Protein AF-A0A357KMP8-F1 (afdb_monomer_lite)

Sequence (64 aa):
MQERQTAILNLIKYRAINLGFNEDMRLVGEAIAIRAFHAGASAHRAVTEGLLASDRLARISHED

Secondary structure (DSSP, 8-state):
-HHHHHHHHHHHHHHHHHTT--HHHHHHHHHHHHHHHHTT--HHHHHHHHHHHHHHHHHHHHH-

Radius of gyration: 11.26 Å; chains: 1; bounding box: 37×14×25 Å

Foldseek 3Di:
DVVLLVVLLVVLVVVCVVVVQDPVLSVQLSVQLVVCVVVVDDSVVSSVRSNVSSVVVVVVVVVD

pLDDT: mean 93.28, std 7.35, range [53.16, 98.25]

Structure (mmCIF, N/CA/C/O backbone):
data_AF-A0A357KMP8-F1
#
_entry.id   AF-A0A357KMP8-F1
#
loop_
_atom_site.group_PDB
_atom_site.id
_atom_site.type_symbol
_atom_site.label_atom_id
_atom_site.label_alt_id
_atom_site.label_comp_id
_atom_site.label_asym_id
_atom_site.label_entity_id
_atom_site.label_seq_id
_atom_site.pdbx_PDB_ins_code
_atom_site.Cartn_x
_atom_site.Cartn_y
_atom_site.Cartn_z
_atom_site.occupancy
_atom_site.B_iso_or_equiv
_atom_site.auth_seq_id
_atom_site.auth_comp_id
_atom_site.auth_asym_id
_atom_site.auth_atom_id
_atom_site.pdbx_PDB_model_num
ATOM 1 N N . MET A 1 1 ? 15.725 -5.024 -5.509 1.00 63.50 1 MET A N 1
ATOM 2 C CA . MET A 1 1 ? 14.252 -5.207 -5.465 1.00 63.50 1 MET A CA 1
ATOM 3 C C . MET A 1 1 ? 13.733 -5.165 -4.034 1.00 63.50 1 MET A C 1
ATOM 5 O O . MET A 1 1 ? 12.899 -4.318 -3.746 1.00 63.50 1 MET A O 1
ATOM 9 N N . GLN A 1 2 ? 14.285 -5.984 -3.134 1.00 84.56 2 GLN A N 1
ATOM 10 C CA . GLN A 1 2 ? 13.840 -6.102 -1.739 1.00 84.56 2 GLN A CA 1
ATOM 11 C C . GLN A 1 2 ? 13.865 -4.782 -0.942 1.00 84.56 2 GLN A C 1
ATOM 13 O O . GLN A 1 2 ? 12.871 -4.439 -0.321 1.00 84.56 2 GLN A O 1
ATOM 18 N N . GLU A 1 3 ? 14.928 -3.974 -1.029 1.00 88.06 3 GLU A N 1
ATOM 19 C CA . GLU A 1 3 ? 15.009 -2.692 -0.296 1.00 88.06 3 GLU A CA 1
ATOM 20 C C . GLU A 1 3 ? 13.910 -1.690 -0.683 1.00 88.06 3 GLU A C 1
ATOM 22 O O . GLU A 1 3 ? 13.325 -1.028 0.173 1.00 88.06 3 GLU A O 1
ATOM 27 N N . ARG A 1 4 ? 13.583 -1.604 -1.980 1.00 87.56 4 ARG A N 1
ATOM 28 C CA . ARG A 1 4 ? 12.512 -0.723 -2.471 1.00 87.56 4 ARG A CA 1
ATOM 29 C C . ARG A 1 4 ? 11.143 -1.208 -2.011 1.00 87.56 4 ARG A C 1
ATOM 31 O O . ARG A 1 4 ? 10.310 -0.395 -1.628 1.00 87.56 4 ARG A O 1
ATOM 38 N N . GLN A 1 5 ? 10.937 -2.522 -2.011 1.00 90.75 5 GLN A N 1
ATOM 39 C CA . GLN A 1 5 ? 9.731 -3.142 -1.477 1.00 90.75 5 GLN A CA 1
ATOM 40 C C . GLN A 1 5 ? 9.555 -2.819 0.013 1.00 90.75 5 GLN A C 1
ATOM 42 O O . GLN A 1 5 ? 8.486 -2.374 0.425 1.00 90.75 5 GLN A O 1
ATOM 47 N N . THR A 1 6 ? 10.619 -2.960 0.806 1.00 93.38 6 THR A N 1
ATOM 48 C CA . THR A 1 6 ? 10.617 -2.616 2.234 1.00 93.38 6 THR A CA 1
ATOM 49 C C . THR A 1 6 ? 10.292 -1.140 2.460 1.00 93.38 6 THR A C 1
ATOM 51 O O . THR A 1 6 ? 9.495 -0.816 3.337 1.00 93.38 6 THR A O 1
ATOM 54 N N . ALA A 1 7 ? 10.846 -0.235 1.649 1.00 92.75 7 ALA A N 1
ATOM 55 C CA . ALA A 1 7 ? 10.540 1.192 1.740 1.00 92.75 7 ALA A CA 1
ATOM 56 C C . ALA A 1 7 ? 9.061 1.504 1.438 1.00 92.75 7 ALA A C 1
ATOM 58 O O . ALA A 1 7 ? 8.452 2.303 2.148 1.00 92.75 7 ALA A O 1
ATOM 59 N N . ILE A 1 8 ? 8.472 0.849 0.430 1.00 94.56 8 ILE A N 1
ATOM 60 C CA . ILE A 1 8 ? 7.042 0.972 0.096 1.00 94.56 8 ILE A CA 1
ATOM 61 C C . ILE A 1 8 ? 6.179 0.530 1.282 1.00 94.56 8 ILE A C 1
ATOM 63 O O . ILE A 1 8 ? 5.308 1.281 1.720 1.00 94.56 8 ILE A O 1
ATOM 67 N N . LEU A 1 9 ? 6.453 -0.657 1.831 1.00 93.75 9 LEU A N 1
ATOM 68 C CA . LEU A 1 9 ? 5.700 -1.209 2.959 1.00 93.75 9 LEU A CA 1
ATOM 69 C C . LEU A 1 9 ? 5.807 -0.323 4.202 1.00 93.75 9 LEU A C 1
ATOM 71 O O . LEU A 1 9 ? 4.794 0.006 4.814 1.00 93.75 9 LEU A O 1
ATOM 75 N N . ASN A 1 10 ? 7.016 0.130 4.541 1.00 95.56 10 ASN A N 1
ATOM 76 C CA . ASN A 1 10 ? 7.231 1.014 5.685 1.00 95.56 10 ASN A CA 1
ATOM 77 C C . ASN A 1 10 ? 6.481 2.340 5.534 1.00 95.56 10 ASN A C 1
ATOM 79 O O . ASN A 1 10 ? 5.906 2.835 6.505 1.00 95.56 10 ASN A O 1
ATOM 83 N N . LEU A 1 11 ? 6.453 2.904 4.323 1.00 95.06 11 LEU A N 1
ATOM 84 C CA . LEU A 1 11 ? 5.736 4.146 4.066 1.00 95.06 11 LEU A CA 1
ATOM 85 C C . LEU A 1 11 ? 4.220 3.962 4.194 1.00 95.06 11 LEU A C 1
ATOM 87 O O . LEU A 1 11 ? 3.566 4.791 4.823 1.00 95.06 11 LEU A O 1
ATOM 91 N N . ILE A 1 12 ? 3.661 2.874 3.659 1.00 94.38 12 ILE A N 1
ATOM 92 C CA . ILE A 1 12 ? 2.230 2.565 3.801 1.00 94.38 12 ILE A CA 1
ATOM 93 C C . ILE A 1 12 ? 1.880 2.347 5.264 1.00 94.38 12 ILE A C 1
ATOM 95 O O . ILE A 1 12 ? 0.947 2.973 5.753 1.00 94.38 12 ILE A O 1
ATOM 99 N N . LYS A 1 13 ? 2.665 1.541 5.984 1.00 93.38 13 LYS A N 1
ATOM 100 C CA . LYS A 1 13 ? 2.470 1.291 7.412 1.00 93.38 13 LYS A CA 1
ATOM 101 C C . LYS A 1 13 ? 2.455 2.591 8.216 1.00 93.38 13 LYS A C 1
ATOM 103 O O . LYS A 1 13 ? 1.520 2.819 8.977 1.00 93.38 13 LYS A O 1
ATOM 108 N N . TYR A 1 14 ? 3.444 3.463 8.015 1.00 95.19 14 TYR A N 1
ATOM 109 C CA . TYR A 1 14 ? 3.508 4.766 8.684 1.00 95.19 14 TYR A CA 1
ATOM 110 C C . TYR A 1 14 ? 2.277 5.633 8.379 1.00 95.19 14 TYR A C 1
ATOM 112 O O . TYR 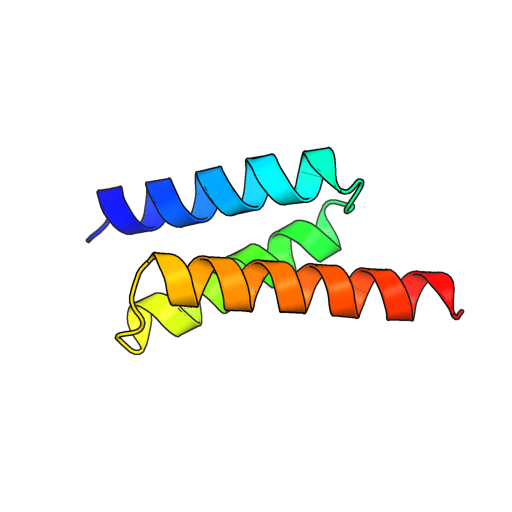A 1 14 ? 1.675 6.217 9.279 1.00 95.19 14 TYR A O 1
ATOM 120 N N . ARG A 1 15 ? 1.872 5.703 7.107 1.00 94.62 15 ARG A N 1
ATOM 121 C CA . ARG A 1 15 ? 0.741 6.532 6.673 1.00 94.62 15 ARG A CA 1
ATOM 122 C C . ARG A 1 15 ? -0.606 5.983 7.137 1.00 94.62 15 ARG A C 1
ATOM 124 O O . ARG A 1 15 ? -1.430 6.774 7.574 1.00 94.62 15 ARG A O 1
ATOM 131 N N . ALA A 1 16 ? -0.808 4.671 7.083 1.00 91.44 16 ALA A N 1
ATOM 132 C CA . ALA A 1 16 ? -2.026 4.004 7.532 1.00 91.44 16 ALA A CA 1
ATOM 133 C C . ALA A 1 16 ? -2.270 4.226 9.032 1.00 91.44 16 ALA A C 1
ATOM 135 O O . ALA A 1 16 ? -3.378 4.582 9.420 1.00 91.44 16 ALA A O 1
ATOM 136 N N . ILE A 1 17 ? -1.218 4.126 9.856 1.00 91.56 17 ILE A N 1
ATOM 137 C CA . ILE A 1 17 ? -1.294 4.419 11.296 1.00 91.56 17 ILE A CA 1
ATOM 138 C C . ILE A 1 17 ? -1.721 5.872 11.536 1.00 91.56 17 ILE A C 1
ATOM 140 O O . ILE A 1 17 ? -2.637 6.122 12.313 1.00 91.56 17 ILE A O 1
ATOM 144 N N . ASN A 1 18 ? -1.109 6.832 10.836 1.00 94.00 18 ASN A N 1
ATOM 145 C CA . ASN A 1 18 ? -1.452 8.252 10.988 1.00 94.00 18 ASN A CA 1
ATOM 146 C C . ASN A 1 18 ? -2.876 8.594 10.525 1.00 94.00 18 ASN A C 1
ATOM 148 O O . ASN A 1 18 ? -3.426 9.606 10.948 1.00 94.00 18 ASN A O 1
ATOM 152 N N . LEU A 1 19 ? -3.454 7.780 9.642 1.00 91.19 19 LEU A N 1
ATOM 153 C CA . LEU A 1 19 ? -4.828 7.927 9.163 1.00 91.19 19 LEU A CA 1
ATOM 154 C C . LEU A 1 19 ? -5.844 7.176 10.038 1.00 91.19 19 LEU A C 1
ATOM 156 O O . LEU A 1 19 ? -7.037 7.255 9.770 1.00 91.19 19 LEU A O 1
ATOM 160 N N . GLY A 1 20 ? -5.394 6.462 11.076 1.00 92.94 20 GLY A N 1
ATOM 161 C CA . GLY A 1 20 ? -6.268 5.690 11.961 1.00 92.94 20 GLY A CA 1
ATOM 162 C C . GLY A 1 20 ? -6.792 4.392 11.343 1.00 92.94 20 GLY A C 1
ATOM 163 O O . GLY A 1 20 ? -7.758 3.826 11.847 1.00 92.94 20 GLY A O 1
ATOM 164 N N . PHE A 1 21 ? -6.173 3.905 10.264 1.00 94.81 21 PHE A N 1
ATOM 165 C CA . PHE A 1 21 ? -6.551 2.632 9.657 1.00 94.81 21 PHE A CA 1
ATOM 166 C C . PHE A 1 21 ? -6.218 1.470 10.592 1.00 94.81 21 PHE A C 1
ATOM 168 O O . PHE A 1 21 ? -5.120 1.398 11.153 1.00 94.81 21 PHE A O 1
ATOM 175 N N . ASN A 1 22 ? -7.163 0.540 10.730 1.00 94.31 22 ASN A N 1
ATOM 176 C CA . ASN A 1 22 ? -6.937 -0.687 11.482 1.00 94.31 22 ASN A CA 1
ATOM 177 C C . ASN A 1 22 ? -5.995 -1.647 10.726 1.00 94.31 22 ASN A C 1
ATOM 179 O O . ASN A 1 22 ? -5.542 -1.375 9.606 1.00 94.31 22 ASN A O 1
ATOM 183 N N . GLU A 1 23 ? -5.661 -2.772 11.359 1.00 95.00 23 GLU A N 1
ATOM 184 C CA . GLU A 1 23 ? -4.713 -3.735 10.798 1.00 95.00 23 GLU A CA 1
ATOM 185 C C . GLU A 1 23 ? -5.162 -4.297 9.443 1.00 95.00 23 GLU A C 1
ATOM 187 O O . GLU A 1 23 ? -4.353 -4.328 8.516 1.00 95.00 23 GLU A O 1
ATOM 192 N N . ASP A 1 24 ? -6.439 -4.642 9.287 1.00 95.06 24 ASP A N 1
ATOM 193 C CA . ASP A 1 24 ? -6.964 -5.209 8.041 1.00 95.06 24 ASP A CA 1
ATOM 194 C C . ASP A 1 24 ? -6.869 -4.210 6.880 1.00 95.06 24 ASP A C 1
ATOM 196 O O . ASP A 1 24 ? -6.382 -4.537 5.795 1.00 95.06 24 ASP A O 1
ATOM 200 N N . MET A 1 25 ? -7.244 -2.952 7.123 1.00 96.38 25 MET A N 1
ATOM 201 C CA . MET A 1 25 ? -7.126 -1.865 6.144 1.00 96.38 25 MET A CA 1
ATOM 202 C C . MET A 1 25 ? -5.675 -1.637 5.724 1.00 96.38 25 MET A C 1
ATOM 204 O O . MET A 1 25 ? -5.391 -1.460 4.534 1.00 96.38 25 MET A O 1
ATOM 208 N N . ARG A 1 26 ? -4.738 -1.678 6.678 1.00 96.25 26 ARG A N 1
ATOM 209 C CA . ARG A 1 26 ? -3.301 -1.582 6.393 1.00 96.25 26 ARG A CA 1
ATOM 210 C C . ARG A 1 26 ? -2.829 -2.758 5.534 1.00 96.25 26 ARG A C 1
ATOM 212 O O . ARG A 1 26 ? -2.159 -2.526 4.528 1.00 96.25 26 ARG A O 1
ATOM 219 N N . LEU A 1 27 ? -3.183 -3.992 5.896 1.00 96.75 27 LEU A N 1
ATOM 220 C CA . LEU A 1 27 ? -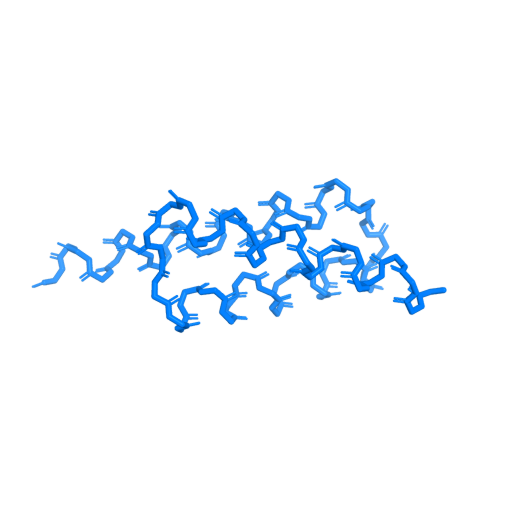2.764 -5.202 5.179 1.00 96.75 27 LEU A CA 1
ATOM 221 C C . LEU A 1 27 ? -3.276 -5.223 3.734 1.00 96.75 27 LEU A C 1
ATOM 223 O O . LEU A 1 27 ? -2.531 -5.587 2.821 1.00 96.75 27 LEU A O 1
ATOM 227 N N . VAL A 1 28 ? -4.508 -4.763 3.498 1.00 96.94 28 VAL A N 1
ATOM 228 C CA . VAL A 1 28 ? -5.044 -4.598 2.139 1.00 96.94 28 VAL A CA 1
ATOM 229 C C . VAL A 1 28 ? -4.207 -3.601 1.333 1.00 96.94 28 VAL A C 1
ATOM 231 O O . VAL A 1 28 ? -3.823 -3.897 0.199 1.00 96.94 28 VAL A O 1
ATOM 234 N N . GLY A 1 29 ? -3.868 -2.447 1.912 1.00 97.56 29 GLY A N 1
ATOM 235 C CA . GLY A 1 29 ? -3.037 -1.447 1.238 1.00 97.56 29 GLY A CA 1
ATOM 236 C C . GLY A 1 29 ? -1.633 -1.953 0.910 1.00 97.56 29 GLY A C 1
ATOM 237 O O . GLY A 1 29 ? -1.140 -1.745 -0.201 1.00 97.56 29 GLY A O 1
ATOM 238 N N . GLU A 1 30 ? -1.009 -2.676 1.840 1.00 97.75 30 GLU A N 1
ATOM 239 C CA . GLU A 1 30 ? 0.287 -3.326 1.628 1.00 97.75 30 GLU A CA 1
ATOM 240 C C . GLU A 1 30 ? 0.224 -4.319 0.459 1.00 97.75 30 GLU A C 1
ATOM 242 O O . GLU A 1 30 ? 1.030 -4.227 -0.470 1.00 97.75 30 GLU A O 1
ATOM 247 N N . ALA A 1 31 ? -0.768 -5.213 0.440 1.00 97.69 31 ALA A N 1
ATOM 248 C CA . ALA A 1 31 ? -0.920 -6.211 -0.617 1.00 97.69 31 ALA A CA 1
ATOM 249 C C 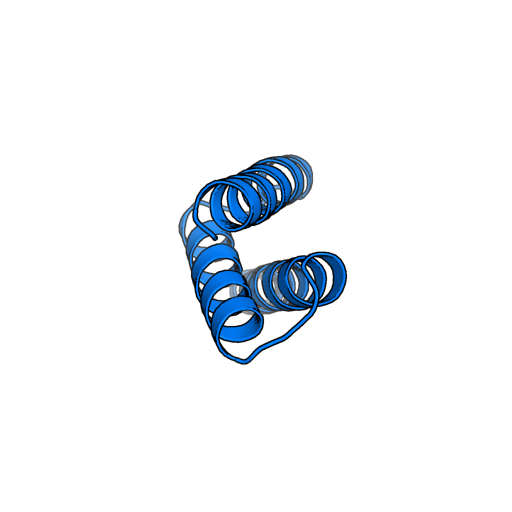. ALA A 1 31 ? -1.106 -5.579 -2.010 1.00 97.69 31 ALA A C 1
ATOM 251 O O . ALA A 1 31 ? -0.468 -6.000 -2.982 1.00 97.69 31 ALA A O 1
ATOM 252 N N . ILE A 1 32 ? -1.946 -4.543 -2.114 1.00 98.25 32 ILE A N 1
ATOM 253 C CA . ILE A 1 32 ? -2.198 -3.834 -3.376 1.00 98.25 32 ILE A CA 1
ATOM 254 C C . ILE A 1 32 ? -0.935 -3.128 -3.871 1.00 98.25 32 ILE A C 1
ATOM 256 O O . ILE A 1 32 ? -0.593 -3.247 -5.050 1.00 98.25 32 ILE A O 1
ATOM 260 N N . ALA A 1 33 ? -0.203 -2.457 -2.981 1.00 97.56 33 ALA A N 1
ATOM 261 C CA . ALA A 1 33 ? 1.028 -1.772 -3.347 1.00 97.56 33 ALA A CA 1
ATOM 262 C C . ALA A 1 33 ? 2.120 -2.732 -3.827 1.00 97.56 33 ALA A C 1
ATOM 264 O O . ALA A 1 33 ? 2.775 -2.460 -4.836 1.00 97.56 33 ALA A O 1
ATOM 265 N N . ILE A 1 34 ? 2.300 -3.876 -3.155 1.00 97.06 34 ILE A N 1
ATOM 266 C CA . ILE A 1 34 ? 3.268 -4.889 -3.597 1.00 97.06 34 ILE A CA 1
ATOM 267 C C . ILE A 1 34 ? 2.903 -5.427 -4.974 1.00 97.06 34 ILE A C 1
ATOM 269 O O . ILE A 1 34 ? 3.769 -5.524 -5.847 1.00 97.06 34 ILE A O 1
ATOM 273 N N . ARG A 1 35 ? 1.619 -5.717 -5.202 1.00 97.56 35 ARG A N 1
ATOM 274 C CA . ARG A 1 35 ? 1.144 -6.175 -6.508 1.00 97.56 35 ARG A CA 1
ATOM 275 C C . ARG A 1 35 ? 1.411 -5.138 -7.601 1.00 97.56 35 ARG A C 1
ATOM 277 O O . ARG A 1 35 ? 1.923 -5.502 -8.655 1.00 97.56 35 ARG A O 1
ATOM 284 N N . ALA A 1 36 ? 1.112 -3.863 -7.350 1.00 97.12 36 ALA A N 1
ATOM 285 C CA . ALA A 1 36 ? 1.365 -2.779 -8.298 1.00 97.12 36 ALA A CA 1
ATOM 286 C C . ALA A 1 36 ? 2.863 -2.635 -8.614 1.00 97.12 36 ALA A C 1
ATOM 288 O O . ALA A 1 36 ? 3.249 -2.531 -9.779 1.00 97.12 36 ALA A O 1
ATOM 289 N N . PHE A 1 37 ? 3.722 -2.691 -7.592 1.00 96.62 37 PHE A N 1
ATOM 290 C CA . PHE A 1 37 ? 5.172 -2.614 -7.768 1.00 96.62 37 PHE A CA 1
ATOM 291 C C . PHE A 1 37 ? 5.719 -3.790 -8.592 1.00 96.62 37 PHE A C 1
ATOM 293 O O . PHE A 1 37 ? 6.512 -3.584 -9.509 1.00 96.62 37 PHE A O 1
ATOM 300 N N . HIS A 1 38 ? 5.253 -5.016 -8.332 1.00 96.00 38 HIS A N 1
ATOM 301 C CA . HIS A 1 38 ? 5.619 -6.193 -9.130 1.00 96.00 38 HIS A CA 1
ATOM 302 C C . HIS A 1 38 ? 5.101 -6.129 -10.572 1.00 96.00 38 HIS A C 1
ATOM 304 O O . HIS A 1 38 ? 5.754 -6.650 -11.471 1.00 96.00 38 HIS A O 1
ATOM 310 N N . ALA A 1 39 ? 3.982 -5.444 -10.811 1.00 97.06 39 ALA A N 1
ATOM 311 C CA . ALA A 1 39 ? 3.477 -5.157 -12.152 1.00 97.06 39 ALA A CA 1
ATOM 312 C C . ALA A 1 39 ? 4.258 -4.041 -12.882 1.00 97.06 39 ALA A C 1
ATOM 314 O O . ALA A 1 39 ? 3.888 -3.656 -13.989 1.00 97.06 39 ALA A O 1
ATOM 315 N N . GLY A 1 40 ? 5.331 -3.510 -12.283 1.00 96.44 40 GLY A N 1
ATOM 316 C CA . GLY A 1 40 ? 6.195 -2.493 -12.885 1.00 96.44 40 GLY A CA 1
ATOM 317 C C . GLY A 1 40 ? 5.812 -1.048 -12.556 1.00 96.44 40 GLY A C 1
ATOM 318 O O . GLY A 1 40 ? 6.384 -0.125 -13.136 1.00 96.44 40 GLY A O 1
ATOM 319 N N . ALA A 1 41 ? 4.875 -0.813 -11.630 1.00 96.38 41 ALA A N 1
ATOM 320 C CA . ALA A 1 41 ? 4.579 0.540 -11.168 1.00 96.38 41 ALA A CA 1
ATOM 321 C C . ALA A 1 41 ? 5.788 1.163 -10.448 1.00 96.38 41 ALA A C 1
ATOM 323 O O . ALA A 1 41 ? 6.565 0.487 -9.771 1.00 96.38 41 ALA A O 1
ATOM 324 N N . SER A 1 42 ? 5.926 2.490 -10.541 1.00 95.75 42 SER A N 1
AT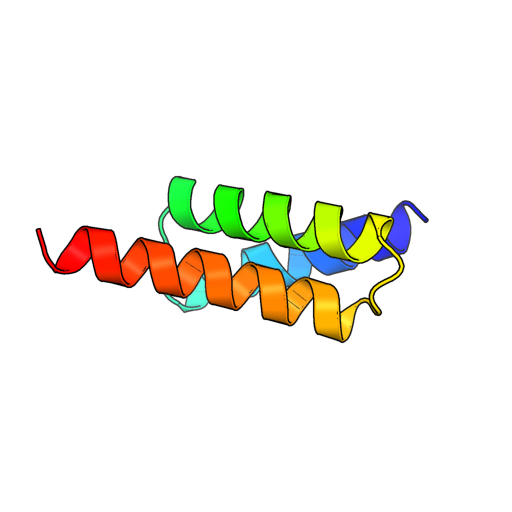OM 325 C CA . SER A 1 42 ? 6.904 3.217 -9.728 1.00 95.75 42 SER A CA 1
ATOM 326 C C . SER A 1 42 ? 6.572 3.089 -8.237 1.00 95.75 42 SER A C 1
ATOM 328 O O . SER A 1 42 ? 5.413 2.903 -7.865 1.00 95.75 42 SER A O 1
ATOM 330 N N . ALA A 1 43 ? 7.571 3.246 -7.362 1.00 92.88 43 ALA A N 1
ATOM 331 C CA . ALA A 1 43 ? 7.358 3.165 -5.913 1.00 92.88 43 ALA A CA 1
ATOM 332 C C . ALA A 1 43 ? 6.299 4.169 -5.418 1.00 92.88 43 ALA A C 1
ATOM 334 O O . ALA A 1 43 ? 5.453 3.817 -4.603 1.00 92.88 43 ALA A O 1
ATOM 335 N N . HIS A 1 44 ? 6.298 5.393 -5.960 1.00 95.19 44 HIS A N 1
ATOM 336 C CA . HIS A 1 44 ? 5.281 6.399 -5.648 1.00 95.19 44 HIS A CA 1
ATOM 337 C C . HIS A 1 44 ? 3.875 5.929 -6.041 1.00 95.19 44 HIS A C 1
ATOM 339 O O . HIS A 1 44 ? 2.963 5.974 -5.220 1.00 95.19 44 HIS A O 1
ATOM 345 N N . ARG A 1 45 ? 3.707 5.427 -7.273 1.00 96.81 45 ARG A N 1
ATOM 346 C CA . ARG A 1 45 ? 2.415 4.928 -7.757 1.00 96.81 45 ARG A CA 1
ATOM 347 C C . ARG A 1 45 ? 1.926 3.737 -6.932 1.00 96.81 45 ARG A C 1
ATOM 349 O O . ARG A 1 45 ? 0.770 3.731 -6.532 1.00 96.81 45 ARG A O 1
ATOM 356 N N . ALA A 1 46 ? 2.807 2.785 -6.630 1.00 97.19 46 ALA A N 1
ATOM 357 C CA . ALA A 1 46 ? 2.488 1.629 -5.796 1.00 97.19 46 ALA A CA 1
ATOM 358 C C . ALA A 1 46 ? 1.986 2.038 -4.399 1.00 97.19 46 ALA A C 1
ATOM 360 O O . ALA A 1 46 ? 0.961 1.538 -3.945 1.00 97.19 46 ALA A O 1
ATOM 361 N N . VAL A 1 47 ? 2.660 2.988 -3.740 1.00 96.38 47 VAL A N 1
ATOM 362 C CA . VAL A 1 47 ? 2.236 3.517 -2.430 1.00 96.38 47 VAL A CA 1
ATOM 363 C C . VAL A 1 47 ? 0.877 4.208 -2.519 1.00 96.38 47 VAL A C 1
ATOM 365 O O . VAL A 1 47 ? 0.019 3.964 -1.673 1.00 96.38 47 VAL A O 1
ATOM 368 N N . THR A 1 48 ? 0.660 5.045 -3.537 1.00 97.12 48 THR A N 1
ATOM 369 C CA . THR A 1 48 ? -0.625 5.728 -3.740 1.00 97.12 48 THR A CA 1
ATOM 370 C C . THR A 1 48 ? -1.762 4.729 -3.946 1.00 97.12 48 THR A C 1
ATOM 372 O O . THR A 1 48 ? -2.801 4.856 -3.304 1.00 97.12 48 THR A O 1
ATOM 375 N N . GLU A 1 49 ? -1.568 3.708 -4.785 1.00 97.94 49 GLU A N 1
ATOM 376 C CA . GLU A 1 49 ? -2.576 2.662 -5.006 1.00 97.94 49 GLU A CA 1
ATOM 377 C C . GLU A 1 49 ? -2.884 1.880 -3.719 1.00 97.94 49 GLU A C 1
ATOM 379 O O . GLU A 1 49 ? -4.051 1.619 -3.429 1.00 97.94 49 GLU A O 1
ATOM 384 N N . GLY A 1 50 ? -1.864 1.571 -2.909 1.00 97.62 50 GLY A N 1
ATOM 385 C CA . GLY A 1 50 ? -2.047 0.930 -1.606 1.00 97.62 50 GLY A CA 1
ATOM 386 C C . GLY A 1 50 ? -2.869 1.774 -0.630 1.00 97.62 50 GLY A C 1
ATOM 387 O O . GLY A 1 50 ? -3.844 1.289 -0.063 1.00 97.62 50 GLY A O 1
ATOM 388 N N . LEU A 1 51 ? -2.528 3.056 -0.470 1.00 97.50 51 LEU A N 1
ATOM 389 C CA . LEU A 1 51 ? -3.247 3.947 0.448 1.00 97.50 51 LEU A CA 1
ATOM 390 C C . LEU A 1 51 ? -4.697 4.194 0.022 1.00 97.50 51 LEU A C 1
ATOM 392 O O . LEU A 1 51 ? -5.574 4.251 0.879 1.00 97.50 51 LEU A O 1
ATOM 396 N N . LEU A 1 52 ? -4.962 4.296 -1.283 1.00 97.25 52 LEU A N 1
ATOM 397 C CA . LEU A 1 52 ? -6.327 4.411 -1.802 1.00 97.25 52 LEU A CA 1
ATOM 398 C C . LEU A 1 52 ? -7.158 3.155 -1.518 1.00 97.25 52 LEU A C 1
ATOM 400 O O . LEU A 1 52 ? -8.348 3.264 -1.233 1.00 97.25 52 LEU A O 1
ATOM 404 N N . ALA A 1 53 ? -6.551 1.967 -1.583 1.00 97.06 53 ALA A N 1
ATOM 405 C CA . ALA A 1 53 ? -7.240 0.727 -1.243 1.00 97.06 53 ALA A CA 1
ATOM 406 C C . ALA A 1 53 ? -7.592 0.659 0.252 1.00 97.06 53 ALA A C 1
ATOM 408 O O . ALA A 1 53 ? -8.717 0.294 0.588 1.00 97.06 53 ALA A O 1
ATOM 409 N N . SER A 1 54 ? -6.669 1.065 1.132 1.00 96.44 54 SER A N 1
ATOM 410 C CA . SER A 1 54 ? -6.931 1.172 2.572 1.00 96.44 54 SER A CA 1
ATOM 411 C C . SER A 1 54 ? -8.040 2.178 2.883 1.00 96.44 54 SER A C 1
ATOM 413 O O . SER A 1 54 ? -8.968 1.842 3.611 1.00 96.44 54 SER A O 1
ATOM 415 N N . ASP A 1 55 ? -7.987 3.376 2.288 1.00 96.06 55 ASP A N 1
ATOM 416 C CA . ASP A 1 55 ? -9.017 4.412 2.459 1.00 96.06 55 ASP A CA 1
ATOM 417 C C . ASP A 1 55 ? -10.390 3.925 1.987 1.00 96.06 55 ASP A C 1
ATOM 419 O O . ASP A 1 55 ? -11.402 4.121 2.657 1.00 96.06 55 ASP A O 1
ATOM 423 N N . ARG A 1 56 ? -10.431 3.221 0.851 1.00 95.94 56 ARG A N 1
ATOM 424 C CA . ARG A 1 56 ? -11.675 2.651 0.335 1.00 95.94 56 ARG A CA 1
ATOM 425 C C . ARG A 1 56 ? -12.272 1.617 1.289 1.00 95.94 56 ARG A C 1
ATOM 427 O O . ARG A 1 56 ? -13.485 1.619 1.470 1.00 95.94 56 ARG A O 1
ATOM 434 N N . LEU A 1 57 ? -11.447 0.761 1.896 1.00 94.75 57 LEU A N 1
ATOM 435 C CA . LEU A 1 57 ? -11.920 -0.210 2.885 1.00 94.75 57 LEU A CA 1
ATOM 436 C C . LEU A 1 57 ? -12.407 0.478 4.166 1.00 94.75 57 LEU A C 1
ATOM 438 O O . LEU A 1 57 ? -13.434 0.083 4.712 1.00 94.75 57 LEU A O 1
ATOM 442 N N . ALA A 1 58 ? -11.706 1.526 4.608 1.00 92.94 58 ALA A N 1
ATOM 443 C CA . ALA A 1 58 ? -12.104 2.325 5.762 1.00 92.94 58 ALA A CA 1
ATOM 444 C C . ALA A 1 58 ? -13.506 2.916 5.599 1.00 92.94 58 ALA A C 1
ATOM 446 O O . ALA A 1 58 ? -14.319 2.816 6.511 1.00 92.94 58 ALA A O 1
ATOM 447 N N . ARG A 1 59 ? -13.819 3.463 4.420 1.00 93.56 59 ARG A N 1
ATOM 448 C CA . ARG A 1 59 ? -15.145 4.033 4.134 1.00 93.56 59 ARG A CA 1
ATOM 449 C C . ARG A 1 59 ? -16.256 2.992 4.1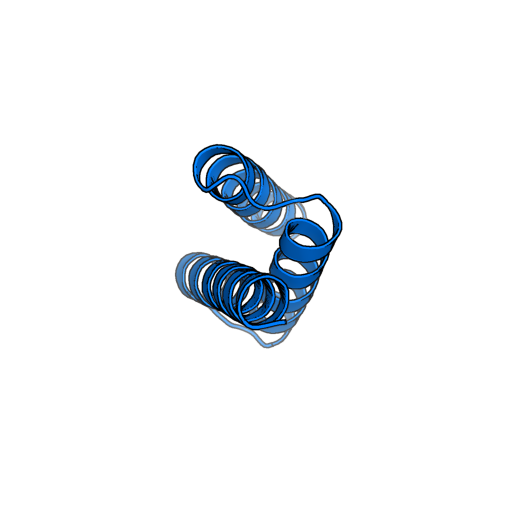82 1.00 93.56 59 ARG A C 1
ATOM 451 O O . ARG A 1 59 ? -17.259 3.234 4.835 1.00 93.56 59 ARG A O 1
ATOM 458 N N . ILE A 1 60 ? -16.044 1.828 3.564 1.00 92.44 60 ILE A N 1
ATOM 459 C CA . ILE A 1 60 ? -17.029 0.734 3.581 1.00 92.44 60 ILE A CA 1
ATOM 460 C C . ILE A 1 60 ? -17.312 0.301 5.026 1.00 92.44 60 ILE A C 1
ATOM 462 O O . ILE A 1 60 ? -18.462 0.179 5.415 1.00 92.44 60 ILE A O 1
ATOM 466 N N . SER A 1 61 ? -16.268 0.156 5.847 1.00 87.44 61 SER A N 1
ATOM 467 C CA . SER A 1 61 ? -16.402 -0.252 7.253 1.00 87.44 61 SER A CA 1
ATOM 468 C C . SER A 1 61 ? -17.104 0.770 8.160 1.00 87.44 61 SER A C 1
ATOM 470 O O . SER A 1 61 ? -17.417 0.422 9.295 1.00 87.44 61 SER A O 1
ATOM 472 N N . HIS A 1 62 ? -17.260 2.022 7.728 1.00 83.69 62 HIS A N 1
ATOM 473 C CA . HIS A 1 62 ? -17.947 3.077 8.481 1.00 83.69 62 HIS A CA 1
ATOM 474 C C . HIS A 1 62 ? -19.365 3.358 7.968 1.00 83.69 62 HIS A C 1
ATOM 476 O O . HIS A 1 62 ? -20.124 4.037 8.657 1.00 83.69 62 HIS A O 1
ATOM 482 N N . GLU A 1 63 ? -19.685 2.922 6.748 1.00 77.94 63 GLU A N 1
ATOM 483 C CA . GLU A 1 63 ? -21.014 3.069 6.143 1.00 77.94 63 GLU A CA 1
ATOM 484 C C . GLU A 1 63 ? -22.002 1.986 6.621 1.00 77.94 63 GLU A C 1
ATOM 486 O O . GLU A 1 63 ? -23.210 2.213 6.535 1.00 77.94 63 GLU A O 1
ATOM 491 N N . ASP A 1 64 ? -21.492 0.872 7.162 1.00 53.16 64 ASP A N 1
ATOM 492 C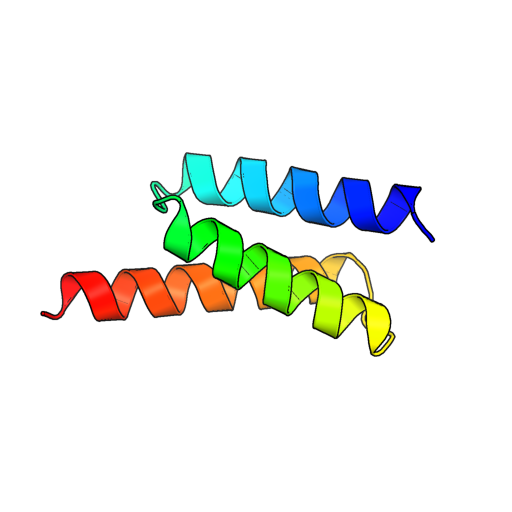 CA . ASP A 1 64 ? -22.239 -0.192 7.858 1.00 53.16 64 ASP A CA 1
ATOM 493 C C . ASP A 1 64 ? -22.335 0.058 9.379 1.00 53.16 64 ASP A C 1
ATOM 495 O O . ASP A 1 64 ? -23.411 -0.225 9.961 1.00 53.16 64 ASP A O 1
#